Protein AF-A0AAD5P695-F1 (afdb_monomer_lite)

Foldseek 3Di:
DAAADLVVVVVCLPAAEDEEAADDDPRHPVVNCVVSNHYYYYDPPPCVVVVVVVVVVVVCCVVVVVVVVVVVVVVVD

Structure (mmCIF, N/CA/C/O backbone):
data_AF-A0AAD5P695-F1
#
_entry.id   AF-A0AAD5P695-F1
#
loop_
_atom_site.group_PDB
_atom_site.id
_atom_site.type_symbol
_atom_site.label_atom_id
_atom_site.label_alt_id
_atom_site.label_comp_id
_atom_site.label_asym_id
_atom_site.label_entity_id
_atom_site.label_seq_id
_atom_site.pdbx_PDB_ins_code
_atom_site.Cartn_x
_atom_site.Cartn_y
_atom_site.Cartn_z
_atom_site.occupancy
_atom_site.B_iso_or_equiv
_atom_site.auth_seq_id
_atom_site.auth_comp_id
_atom_site.auth_asym_id
_atom_site.auth_atom_id
_atom_site.pdbx_PDB_model_num
ATOM 1 N N . MET A 1 1 ? -9.305 5.221 -2.982 1.00 62.12 1 MET A N 1
ATOM 2 C CA . MET A 1 1 ? -9.697 4.706 -1.652 1.00 62.12 1 MET A CA 1
ATOM 3 C C . MET A 1 1 ? -10.345 5.814 -0.850 1.00 62.12 1 MET A C 1
ATOM 5 O O . MET A 1 1 ? -9.824 6.931 -0.885 1.00 62.12 1 MET A O 1
ATOM 9 N N . ALA A 1 2 ? -11.470 5.496 -0.208 1.00 82.06 2 ALA A N 1
ATOM 10 C CA . ALA A 1 2 ? -12.246 6.425 0.605 1.00 82.06 2 ALA A CA 1
ATOM 11 C C . ALA A 1 2 ? -11.447 6.897 1.826 1.00 82.06 2 ALA A C 1
ATOM 13 O O . ALA A 1 2 ? -10.592 6.169 2.338 1.00 82.06 2 ALA A O 1
ATOM 14 N N . ARG A 1 3 ? -11.707 8.130 2.254 1.00 93.31 3 ARG A N 1
ATOM 15 C CA . ARG A 1 3 ? -11.193 8.670 3.510 1.00 93.31 3 ARG A CA 1
ATOM 16 C C . ARG A 1 3 ? -12.044 8.118 4.652 1.00 93.31 3 ARG A C 1
ATOM 18 O O . ARG A 1 3 ? -13.259 8.037 4.508 1.00 93.31 3 ARG A O 1
ATOM 25 N N . VAL A 1 4 ? -11.405 7.716 5.745 1.00 96.00 4 VAL A N 1
ATOM 26 C CA . VAL A 1 4 ? -12.073 7.285 6.978 1.00 96.00 4 VAL A CA 1
ATOM 27 C C . VAL A 1 4 ? -11.833 8.372 8.015 1.00 96.00 4 VAL A C 1
ATOM 29 O O . VAL A 1 4 ? -10.958 8.255 8.868 1.00 96.00 4 VAL A O 1
ATOM 32 N N . ASP A 1 5 ? -12.532 9.487 7.848 1.00 96.44 5 ASP A N 1
ATOM 33 C CA . ASP A 1 5 ? -12.436 10.659 8.714 1.00 96.44 5 ASP A CA 1
ATOM 34 C C . ASP A 1 5 ? -13.429 10.597 9.884 1.00 96.44 5 ASP A C 1
ATOM 36 O O . ASP A 1 5 ? -14.247 9.679 9.998 1.00 96.44 5 ASP A O 1
ATOM 40 N N . THR A 1 6 ? -13.323 11.576 10.786 1.00 96.69 6 THR A N 1
ATOM 41 C CA . THR A 1 6 ? -14.167 11.671 11.982 1.00 96.69 6 THR A CA 1
ATOM 42 C C . THR A 1 6 ? -15.660 11.639 11.644 1.00 96.69 6 THR A C 1
ATOM 44 O O . THR A 1 6 ? -16.408 10.928 12.312 1.00 96.69 6 THR A O 1
ATOM 47 N N . GLU A 1 7 ? -16.095 12.338 10.591 1.00 97.06 7 GLU A N 1
ATOM 48 C CA . GLU A 1 7 ? -17.507 12.385 10.192 1.00 97.06 7 GLU A CA 1
ATOM 49 C C . GLU A 1 7 ? -18.029 10.999 9.792 1.00 97.06 7 GLU A C 1
ATOM 51 O O . GLU A 1 7 ? -19.092 10.574 10.254 1.00 97.06 7 GLU A O 1
ATOM 56 N N . LEU A 1 8 ? -17.268 10.242 8.993 1.00 96.75 8 LEU A N 1
ATOM 57 C CA . LEU A 1 8 ? -17.652 8.874 8.645 1.00 96.75 8 LEU A CA 1
ATOM 58 C C . LEU A 1 8 ? -17.713 7.968 9.883 1.00 96.75 8 LEU A C 1
ATOM 60 O O . LEU A 1 8 ? -18.655 7.191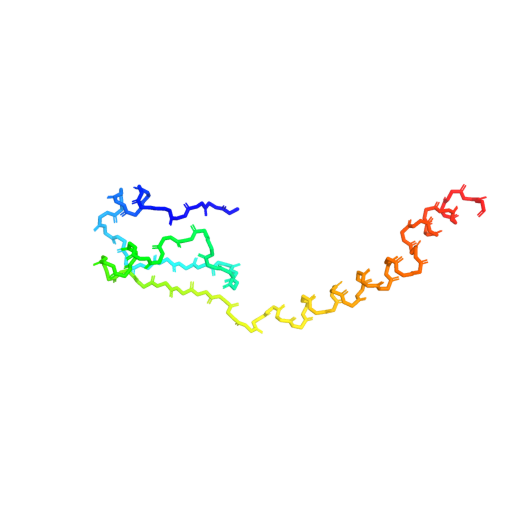 10.039 1.00 96.75 8 LEU A O 1
ATOM 64 N N . ILE A 1 9 ? -16.725 8.070 10.775 1.00 97.19 9 ILE A N 1
ATOM 65 C CA . ILE A 1 9 ? -16.663 7.274 12.010 1.00 97.19 9 ILE A CA 1
ATOM 66 C C . ILE A 1 9 ? -17.828 7.617 12.958 1.00 97.19 9 ILE A C 1
ATOM 68 O O . ILE A 1 9 ? -18.319 6.755 13.695 1.00 97.19 9 ILE A O 1
ATOM 72 N N . ASP A 1 10 ? -18.289 8.866 12.965 1.00 96.69 10 ASP A N 1
ATOM 73 C CA . ASP A 1 10 ? -19.431 9.309 13.767 1.00 96.69 10 ASP A CA 1
ATOM 74 C C . ASP A 1 10 ? -20.773 8.795 13.245 1.00 96.69 10 ASP A C 1
ATOM 76 O O . ASP A 1 10 ? -21.636 8.439 14.049 1.00 96.69 10 ASP A O 1
ATOM 80 N N . ASN A 1 11 ? -20.895 8.599 11.934 1.00 97.31 11 ASN A N 1
ATOM 81 C CA . ASN A 1 11 ? -22.088 8.028 11.308 1.00 97.31 11 ASN A CA 1
ATOM 82 C C . ASN A 1 11 ? -22.214 6.496 11.438 1.00 97.31 11 ASN A C 1
ATOM 84 O O . ASN A 1 11 ? -23.233 5.925 11.044 1.00 97.31 11 ASN A O 1
ATOM 88 N N . LEU A 1 12 ? -21.213 5.807 11.999 1.00 97.00 12 LEU A N 1
ATOM 89 C CA . LEU A 1 12 ? -21.188 4.346 12.120 1.00 97.00 12 LEU A CA 1
ATOM 90 C C . LEU A 1 12 ? -21.189 3.899 13.595 1.00 97.00 12 LEU A C 1
ATOM 92 O O . LEU A 1 12 ? -20.171 3.440 14.109 1.00 97.00 12 LEU A O 1
ATOM 96 N N . PRO A 1 13 ? -22.329 3.964 14.305 1.00 94.75 13 PRO A N 1
ATOM 97 C CA . PRO A 1 13 ? -22.378 3.749 15.757 1.00 94.75 13 PRO A CA 1
ATOM 98 C C . PRO A 1 13 ? -22.058 2.314 16.204 1.00 94.75 13 PRO A C 1
ATOM 100 O O . PRO A 1 13 ? -21.794 2.089 17.380 1.00 94.75 13 PRO A O 1
ATOM 103 N N . LYS A 1 14 ? -22.102 1.339 15.286 1.00 97.44 14 LYS A N 1
ATOM 104 C CA . LYS A 1 14 ? -21.815 -0.082 15.553 1.00 97.44 14 LYS A CA 1
ATOM 105 C C . LYS A 1 14 ? -20.488 -0.556 14.950 1.00 97.44 14 LYS A C 1
ATOM 107 O O . LYS A 1 14 ? -20.256 -1.758 14.884 1.00 97.44 14 LYS A O 1
ATOM 112 N N . VAL A 1 15 ? -19.654 0.347 14.427 1.00 97.56 15 VAL A N 1
ATOM 113 C CA . VAL A 1 15 ? -18.384 -0.062 13.816 1.00 97.56 15 VAL A CA 1
ATOM 114 C C . VAL A 1 15 ? -17.409 -0.542 14.885 1.00 97.56 15 VAL A C 1
ATOM 116 O O . VAL A 1 15 ? -17.226 0.097 15.916 1.00 97.56 15 VAL A O 1
ATOM 119 N N . GLU A 1 16 ? -16.758 -1.667 14.614 1.00 97.81 16 GLU A N 1
ATOM 120 C CA . GLU A 1 16 ? -15.776 -2.262 15.527 1.00 97.81 16 GLU A CA 1
ATOM 121 C C . GLU A 1 16 ? -14.377 -2.361 14.914 1.00 97.81 16 GLU A C 1
ATOM 123 O O . GLU A 1 16 ? -13.384 -2.513 15.630 1.00 97.81 16 GLU A O 1
ATOM 128 N N . ILE A 1 17 ? -14.281 -2.306 13.582 1.00 97.81 17 ILE A N 1
ATOM 129 C CA . ILE A 1 17 ? -13.025 -2.487 12.862 1.00 97.81 17 ILE A CA 1
ATOM 130 C C . ILE A 1 17 ? -12.985 -1.691 11.556 1.00 97.81 17 ILE A C 1
ATOM 132 O O . ILE A 1 17 ? -13.958 -1.648 10.806 1.00 97.81 17 ILE A O 1
ATOM 136 N N . VAL A 1 18 ? -11.820 -1.116 11.270 1.00 96.81 18 VAL A N 1
ATOM 137 C CA . VAL A 1 18 ? -11.430 -0.580 9.965 1.00 96.81 18 VAL A CA 1
ATOM 138 C C . VAL A 1 18 ? -10.305 -1.460 9.426 1.00 96.81 18 VAL A C 1
ATOM 140 O O . VAL A 1 18 ? -9.241 -1.556 10.035 1.00 96.81 18 VAL A O 1
ATOM 143 N N . SER A 1 19 ? -10.540 -2.115 8.288 1.00 96.00 19 SER A N 1
ATOM 144 C CA . SER A 1 19 ? -9.549 -2.962 7.619 1.00 96.00 19 SER A CA 1
ATOM 145 C C . SER A 1 19 ? -9.050 -2.291 6.345 1.00 96.00 19 SER A C 1
ATOM 147 O O . SER A 1 19 ? -9.802 -2.145 5.382 1.00 96.00 19 SER A O 1
ATOM 149 N N . SER A 1 20 ? -7.784 -1.878 6.336 1.00 94.38 20 SER A N 1
ATOM 150 C CA . SER A 1 20 ? -7.151 -1.224 5.193 1.00 94.38 20 SER A CA 1
ATOM 151 C C . SER A 1 20 ? -6.533 -2.238 4.228 1.00 94.38 20 SER A C 1
ATOM 153 O O . SER A 1 20 ? -5.733 -3.088 4.622 1.00 94.38 20 SER A O 1
ATOM 155 N N . PHE A 1 21 ? -6.840 -2.098 2.935 1.00 91.31 21 PHE A N 1
ATOM 156 C CA . PHE A 1 21 ? -6.250 -2.881 1.839 1.00 91.31 21 PHE A CA 1
ATOM 157 C C . PHE A 1 21 ? -4.875 -2.334 1.392 1.00 91.31 21 PHE A C 1
ATOM 159 O O . PHE A 1 21 ? -4.552 -2.272 0.211 1.00 91.31 21 PHE A O 1
ATOM 166 N N . ASN A 1 22 ? -4.084 -1.790 2.311 1.00 87.75 22 ASN A N 1
ATOM 167 C CA . ASN A 1 22 ? -2.741 -1.261 2.049 1.00 87.75 22 ASN A CA 1
ATOM 168 C C . ASN A 1 22 ? -1.976 -1.132 3.364 1.00 87.75 22 ASN A C 1
ATOM 170 O O . ASN A 1 22 ? -2.521 -1.403 4.432 1.00 87.75 22 ASN A O 1
ATOM 174 N N . VAL A 1 23 ? -0.703 -0.743 3.275 1.00 94.06 23 VAL A N 1
ATOM 175 C CA . VAL A 1 23 ? 0.158 -0.496 4.439 1.00 94.06 23 VAL A CA 1
ATOM 176 C C . VAL A 1 23 ? -0.095 0.890 5.041 1.00 94.06 23 VAL A C 1
ATOM 178 O O . VAL A 1 23 ? -0.131 1.016 6.263 1.00 94.06 23 VAL A O 1
ATOM 181 N N . GLY A 1 24 ? -0.297 1.912 4.203 1.00 92.75 24 GLY A N 1
ATOM 182 C CA . GLY A 1 24 ? -0.485 3.302 4.632 1.00 92.75 24 GLY A CA 1
ATOM 183 C C . GLY A 1 24 ? -1.801 3.541 5.378 1.00 92.75 24 GLY A C 1
ATOM 184 O O . GLY A 1 24 ? -2.827 2.936 5.070 1.00 92.75 24 GLY A O 1
ATOM 185 N N . LEU A 1 25 ? -1.776 4.446 6.360 1.00 95.56 25 LEU A N 1
ATOM 186 C CA . LEU A 1 25 ? -2.930 4.762 7.218 1.00 95.56 25 LEU A CA 1
ATOM 187 C C . LEU A 1 25 ? -3.299 6.248 7.215 1.00 95.56 25 LEU A C 1
ATOM 189 O O . LEU A 1 25 ? -4.195 6.654 7.946 1.00 95.56 25 LEU A O 1
ATOM 193 N N . ASP A 1 26 ? -2.681 7.053 6.348 1.00 95.62 26 ASP 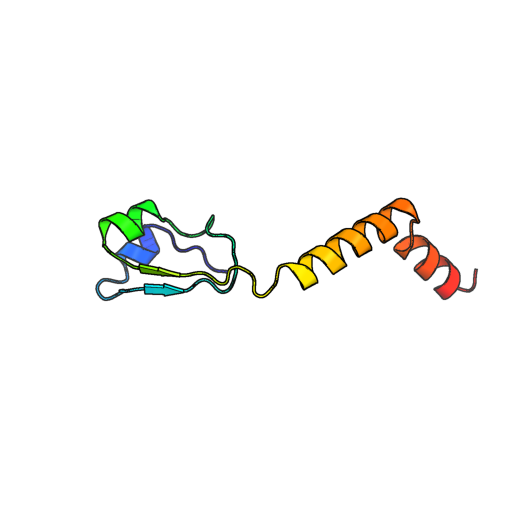A N 1
ATOM 194 C CA . ASP A 1 26 ? -2.807 8.522 6.326 1.00 95.62 26 ASP A CA 1
ATOM 195 C C . ASP A 1 26 ? -4.240 9.020 6.080 1.00 95.62 26 ASP A C 1
ATOM 197 O O . ASP A 1 26 ? -4.585 10.165 6.363 1.00 95.62 26 ASP A O 1
ATOM 201 N N . LYS A 1 27 ? -5.091 8.157 5.516 1.00 94.62 27 LYS A N 1
ATOM 202 C CA . LYS A 1 27 ? -6.498 8.454 5.218 1.00 94.62 27 LYS A CA 1
ATOM 203 C C . LYS A 1 27 ? -7.458 8.064 6.338 1.00 94.62 27 LYS A C 1
ATOM 205 O O . LYS A 1 27 ? -8.655 8.291 6.172 1.00 94.62 27 LYS A O 1
ATOM 210 N N . ILE A 1 28 ? -6.961 7.463 7.417 1.00 96.69 28 ILE A N 1
ATOM 211 C CA . ILE A 1 28 ? -7.755 7.007 8.556 1.00 96.69 28 ILE A CA 1
ATOM 212 C C . ILE A 1 28 ? -7.485 7.940 9.730 1.00 96.69 28 ILE A C 1
ATOM 214 O O . ILE A 1 28 ? -6.337 8.150 10.118 1.00 96.69 28 ILE A O 1
ATOM 218 N N . ASP A 1 29 ? -8.544 8.467 10.331 1.00 97.25 29 ASP A N 1
ATOM 219 C CA . ASP A 1 29 ? -8.459 9.199 11.588 1.00 97.25 29 ASP A CA 1
ATOM 220 C C . ASP A 1 29 ? -8.180 8.227 12.746 1.00 97.25 29 ASP A C 1
ATOM 222 O O . ASP A 1 29 ? -9.074 7.717 13.429 1.00 97.25 29 ASP A O 1
ATOM 226 N N . LEU A 1 30 ? -6.896 7.921 12.940 1.00 97.69 30 LEU A N 1
ATOM 227 C CA . LEU A 1 30 ? -6.440 6.982 13.963 1.00 97.69 30 LEU A CA 1
ATOM 228 C C . LEU A 1 30 ? -6.758 7.467 15.383 1.00 97.69 30 LEU A C 1
ATOM 230 O O . LEU A 1 30 ? -6.959 6.639 16.275 1.00 97.69 30 LEU A O 1
ATOM 234 N N . ALA A 1 31 ? -6.824 8.784 15.599 1.00 97.88 31 ALA A N 1
ATOM 235 C CA . ALA A 1 31 ? -7.174 9.355 16.894 1.00 97.88 31 ALA A CA 1
ATOM 236 C C . ALA A 1 31 ? -8.642 9.068 17.226 1.00 97.88 31 ALA A C 1
ATOM 238 O O . ALA A 1 31 ? -8.930 8.543 18.305 1.00 97.88 31 ALA A O 1
ATOM 239 N N . LYS A 1 32 ? -9.551 9.304 16.272 1.00 97.62 32 LYS A N 1
ATOM 240 C CA . LYS A 1 32 ? -10.979 9.014 16.442 1.00 97.62 32 LYS A CA 1
ATOM 241 C C . LYS A 1 32 ? -11.259 7.520 16.594 1.00 97.62 32 LYS A C 1
ATOM 243 O O . LYS A 1 32 ? -12.034 7.118 17.464 1.00 97.62 32 LYS A O 1
ATOM 248 N N . CYS A 1 33 ? -10.581 6.679 15.809 1.00 97.69 33 CYS A N 1
ATOM 249 C CA . CYS A 1 33 ? -10.661 5.225 15.966 1.00 97.69 33 CYS A CA 1
ATOM 250 C C . CYS A 1 33 ? -10.233 4.783 17.374 1.00 97.69 33 CYS A C 1
ATOM 252 O O . CYS A 1 33 ? -10.920 3.975 18.000 1.00 97.69 33 CYS A O 1
ATOM 254 N N . ARG A 1 34 ? -9.142 5.350 17.910 1.00 97.75 34 ARG A N 1
ATOM 255 C CA . ARG A 1 34 ? -8.675 5.063 19.274 1.00 97.75 34 ARG A CA 1
ATOM 256 C C . ARG A 1 34 ? -9.676 5.530 20.336 1.00 97.75 34 ARG A C 1
ATOM 258 O O . ARG A 1 34 ? -9.950 4.760 21.254 1.00 97.75 34 ARG A O 1
ATOM 265 N N . GLU A 1 35 ? -10.232 6.736 20.204 1.00 97.56 35 GLU A N 1
ATOM 266 C CA . GLU A 1 35 ? -11.255 7.285 21.114 1.00 97.56 35 GLU A CA 1
ATOM 267 C C . GLU A 1 35 ? -12.454 6.333 21.241 1.00 97.56 35 GLU A C 1
ATOM 269 O O . GLU A 1 35 ? -12.878 5.992 22.346 1.00 97.56 35 GLU A O 1
ATOM 274 N N . LYS A 1 36 ? -12.945 5.827 20.104 1.00 97.06 36 LYS A N 1
ATOM 275 C CA . LYS A 1 36 ? -14.094 4.914 20.040 1.00 97.06 36 LYS A CA 1
ATOM 276 C C . LYS A 1 36 ? -13.758 3.434 20.226 1.00 97.06 36 LYS A C 1
ATOM 278 O O . LYS A 1 36 ? -14.652 2.599 20.120 1.00 97.06 36 LYS A O 1
ATOM 283 N N . ARG A 1 37 ? -12.497 3.090 20.516 1.00 97.56 37 ARG A N 1
ATOM 284 C CA . ARG A 1 37 ? -12.015 1.698 20.653 1.00 97.56 37 ARG A CA 1
ATOM 285 C C . ARG A 1 37 ? -12.259 0.838 19.402 1.00 97.56 37 ARG A C 1
ATOM 287 O O . ARG A 1 37 ? -12.454 -0.371 19.499 1.00 97.56 37 ARG A O 1
ATOM 294 N N . ILE A 1 38 ? -12.211 1.461 18.228 1.00 98.31 38 ILE A N 1
ATOM 295 C CA . ILE A 1 38 ? -12.314 0.801 16.926 1.00 98.31 38 ILE A CA 1
ATOM 296 C C . ILE A 1 38 ? -10.938 0.235 16.568 1.00 98.31 38 ILE A C 1
ATOM 298 O O . ILE A 1 38 ? -9.932 0.950 16.588 1.00 98.31 38 ILE A O 1
ATOM 302 N N . ARG A 1 39 ? -10.877 -1.053 16.223 1.00 98.12 39 ARG A N 1
ATOM 303 C CA . ARG A 1 39 ? -9.631 -1.688 15.771 1.00 98.12 39 ARG A CA 1
ATOM 304 C C . ARG A 1 39 ? -9.267 -1.189 14.376 1.00 98.12 39 ARG A C 1
ATOM 306 O O . ARG A 1 39 ? -10.135 -1.071 13.517 1.00 98.12 39 ARG A O 1
ATOM 313 N N . VAL A 1 40 ? -7.984 -0.969 14.123 1.00 97.38 40 VAL A N 1
ATOM 314 C CA . VAL A 1 40 ? -7.475 -0.659 12.782 1.00 97.38 40 VAL A CA 1
ATOM 315 C C . VAL A 1 40 ? -6.472 -1.735 12.404 1.00 97.38 40 VAL A C 1
ATOM 317 O O . VAL A 1 40 ? -5.520 -1.968 13.145 1.00 97.38 40 VAL A O 1
ATOM 320 N N . ILE A 1 41 ? -6.705 -2.399 11.274 1.00 96.81 41 ILE A N 1
ATOM 321 C CA . ILE A 1 41 ? -5.786 -3.391 10.708 1.00 96.81 41 ILE A CA 1
ATOM 322 C C . ILE A 1 41 ? -5.400 -2.989 9.289 1.00 96.81 41 ILE A C 1
ATOM 324 O O . ILE A 1 41 ? -6.161 -2.327 8.582 1.00 96.81 41 ILE A O 1
ATOM 328 N N . ASN A 1 42 ? -4.203 -3.381 8.883 1.00 95.50 42 ASN A N 1
ATOM 329 C CA . ASN A 1 42 ? -3.635 -3.098 7.575 1.00 95.50 42 ASN A CA 1
ATOM 330 C C . ASN A 1 42 ? -2.932 -4.353 7.042 1.00 95.50 42 ASN A C 1
ATOM 332 O O . ASN A 1 42 ? -2.951 -5.398 7.694 1.00 95.50 42 ASN A O 1
ATOM 336 N N . SER A 1 43 ? -2.342 -4.267 5.851 1.00 95.06 43 SER A N 1
ATOM 337 C CA . SER A 1 43 ? -1.708 -5.418 5.188 1.00 95.06 43 SER A CA 1
ATOM 338 C C . SER A 1 43 ? -0.184 -5.243 5.096 1.00 95.06 43 SER A C 1
ATOM 340 O O . SER A 1 43 ? 0.328 -5.017 3.999 1.00 95.06 43 SER A O 1
ATOM 342 N N . PRO A 1 44 ? 0.563 -5.268 6.219 1.00 93.75 44 PRO A N 1
ATOM 343 C CA . PRO A 1 44 ? 2.013 -5.129 6.184 1.00 93.75 44 PRO A CA 1
ATOM 344 C C . PRO A 1 44 ? 2.661 -6.367 5.551 1.00 93.75 44 PRO A C 1
ATOM 346 O O . PRO A 1 44 ? 2.121 -7.469 5.624 1.00 93.75 44 PRO A O 1
ATOM 349 N N . ASN A 1 45 ? 3.848 -6.189 4.972 1.00 92.62 45 ASN A N 1
ATOM 350 C CA . ASN A 1 45 ? 4.752 -7.244 4.487 1.00 92.62 45 ASN A CA 1
ATOM 351 C C . ASN A 1 45 ? 4.292 -8.074 3.275 1.00 92.62 45 ASN A C 1
ATOM 353 O O . ASN A 1 45 ? 5.128 -8.710 2.648 1.00 92.62 45 ASN A O 1
ATOM 357 N N . VAL A 1 46 ? 3.009 -8.069 2.903 1.00 95.31 46 VAL A N 1
ATOM 358 C CA . VAL A 1 46 ? 2.498 -8.904 1.792 1.00 95.31 46 VAL A CA 1
ATOM 359 C C . VAL A 1 46 ? 2.807 -8.360 0.395 1.00 95.31 46 VAL A C 1
ATOM 361 O O . VAL A 1 46 ? 2.596 -9.060 -0.584 1.00 95.31 46 VAL A O 1
ATOM 364 N N . LEU A 1 47 ? 3.259 -7.108 0.302 1.00 93.12 47 LEU A N 1
ATOM 365 C CA . LEU A 1 47 ? 3.477 -6.385 -0.957 1.00 93.12 47 LEU A CA 1
ATOM 366 C C . LEU A 1 47 ? 4.848 -5.699 -1.028 1.00 93.12 47 LEU A C 1
ATOM 368 O O . LEU A 1 47 ? 5.096 -4.919 -1.941 1.00 93.12 47 LEU A O 1
ATOM 372 N N . THR A 1 48 ? 5.717 -5.945 -0.043 1.00 95.06 48 THR A N 1
ATOM 373 C CA . THR A 1 48 ? 7.005 -5.250 0.076 1.00 95.06 48 THR A CA 1
ATOM 374 C C . THR A 1 48 ? 7.898 -5.530 -1.127 1.00 95.06 48 THR A C 1
ATOM 376 O O . THR A 1 48 ? 8.324 -4.587 -1.782 1.00 95.06 48 THR A O 1
ATOM 379 N N . GLU A 1 49 ? 8.131 -6.805 -1.445 1.00 96.94 49 GLU A N 1
ATOM 380 C CA . GLU A 1 49 ? 9.038 -7.197 -2.532 1.00 96.94 49 GLU A CA 1
ATOM 381 C C . GLU A 1 49 ? 8.524 -6.719 -3.898 1.00 96.94 49 GLU A C 1
ATOM 383 O O . GLU A 1 49 ? 9.262 -6.083 -4.642 1.00 96.94 49 GLU A O 1
ATOM 388 N N . ASP A 1 50 ? 7.229 -6.893 -4.183 1.00 96.44 50 ASP A N 1
ATOM 389 C CA . ASP A 1 50 ? 6.624 -6.444 -5.446 1.00 96.44 50 ASP A CA 1
ATOM 390 C C . ASP A 1 50 ? 6.743 -4.921 -5.652 1.00 96.44 50 ASP A C 1
ATOM 392 O O . ASP A 1 50 ? 6.967 -4.437 -6.767 1.00 96.44 50 ASP A O 1
ATOM 396 N N . VAL A 1 51 ? 6.582 -4.136 -4.578 1.00 96.75 51 VAL A N 1
ATOM 397 C CA . VAL A 1 51 ? 6.765 -2.677 -4.633 1.00 96.75 51 VAL A CA 1
ATOM 398 C C . VAL A 1 51 ? 8.234 -2.322 -4.870 1.00 96.75 51 VAL A C 1
ATOM 400 O O . VAL A 1 51 ? 8.508 -1.419 -5.663 1.00 96.75 51 VAL A O 1
ATOM 403 N N . VAL A 1 52 ? 9.167 -3.039 -4.238 1.00 97.75 52 VAL A N 1
ATOM 404 C CA . VAL A 1 52 ? 10.615 -2.837 -4.418 1.00 97.75 52 VAL A CA 1
ATOM 405 C C . VAL A 1 52 ? 11.054 -3.181 -5.845 1.00 97.75 52 VAL A C 1
ATOM 407 O O . VAL A 1 52 ? 11.816 -2.420 -6.447 1.00 97.75 52 VAL A O 1
ATOM 410 N N . ASP A 1 53 ? 10.527 -4.252 -6.438 1.00 98.38 53 ASP A N 1
ATOM 411 C CA . ASP A 1 53 ? 10.805 -4.619 -7.832 1.00 98.38 53 ASP A CA 1
ATOM 412 C C . ASP A 1 53 ? 10.408 -3.497 -8.803 1.00 98.38 53 ASP A C 1
ATOM 414 O O . ASP A 1 53 ? 11.175 -3.116 -9.698 1.00 98.38 53 ASP A O 1
ATOM 418 N N . LEU A 1 54 ? 9.224 -2.909 -8.602 1.00 98.31 54 LEU A N 1
ATOM 419 C CA . LEU A 1 54 ? 8.763 -1.769 -9.396 1.00 98.31 54 LEU A CA 1
ATOM 420 C C . LEU A 1 54 ? 9.576 -0.499 -9.137 1.00 98.31 54 LEU A C 1
ATOM 422 O O . LEU A 1 54 ? 9.814 0.260 -10.079 1.00 98.31 54 LEU A O 1
ATOM 426 N N . GLU A 1 55 ? 10.018 -0.260 -7.904 1.00 98.44 55 GLU A N 1
ATOM 427 C CA . GLU A 1 55 ? 10.882 0.873 -7.566 1.00 98.44 55 GLU A CA 1
ATOM 428 C C . GLU A 1 55 ? 12.216 0.793 -8.320 1.00 98.44 55 GLU A C 1
ATOM 430 O O . GLU A 1 55 ? 12.593 1.736 -9.027 1.00 98.44 55 GLU A O 1
ATOM 435 N N . ILE A 1 56 ? 12.893 -0.357 -8.256 1.00 98.62 56 ILE A N 1
ATOM 436 C CA . ILE A 1 56 ? 14.143 -0.599 -8.989 1.00 98.62 56 ILE A CA 1
ATOM 437 C C . ILE A 1 56 ? 13.903 -0.488 -10.501 1.00 98.62 56 ILE A C 1
ATOM 439 O O . ILE A 1 56 ? 14.675 0.166 -11.215 1.00 98.62 56 ILE A O 1
ATOM 443 N N . GLY A 1 57 ? 12.805 -1.063 -11.000 1.00 98.50 57 GLY A N 1
ATOM 444 C CA . GLY A 1 57 ? 12.393 -0.933 -12.396 1.00 98.50 57 GLY A CA 1
ATOM 445 C C . GLY A 1 57 ? 12.222 0.528 -12.823 1.00 98.50 57 GLY A C 1
ATOM 4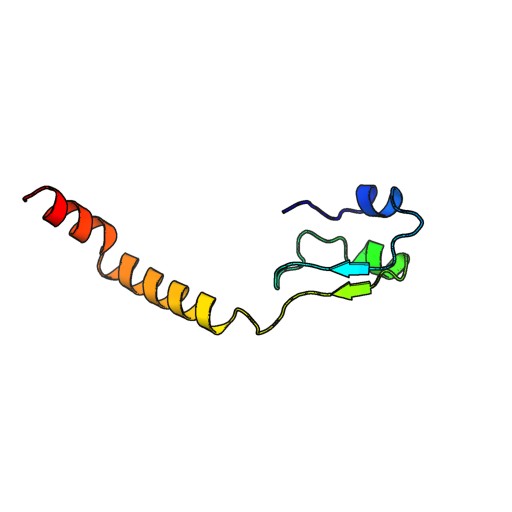46 O O . GLY A 1 57 ? 12.741 0.935 -13.867 1.00 98.50 57 GLY A O 1
ATOM 447 N N . LEU A 1 58 ? 11.564 1.349 -12.001 1.00 98.62 58 LEU A N 1
ATOM 448 C C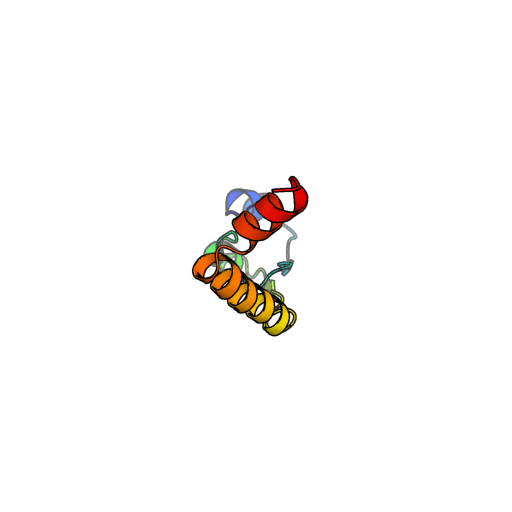A . LEU A 1 58 ? 11.351 2.772 -12.268 1.00 98.62 58 LEU A CA 1
ATOM 449 C C . LEU A 1 58 ? 12.671 3.555 -12.285 1.00 98.62 58 LEU A C 1
ATOM 451 O O . LEU A 1 58 ? 12.873 4.385 -13.178 1.00 98.62 58 LEU A O 1
ATOM 455 N N . ILE A 1 59 ? 13.593 3.258 -11.363 1.00 98.69 59 ILE A N 1
ATOM 456 C CA . ILE A 1 59 ? 14.943 3.842 -11.349 1.00 98.69 59 ILE A CA 1
ATOM 457 C C . ILE A 1 59 ? 15.646 3.578 -12.689 1.00 98.69 59 ILE A C 1
ATOM 459 O O . ILE A 1 59 ? 16.142 4.511 -13.330 1.00 98.69 59 ILE A O 1
ATOM 463 N N . LEU A 1 60 ? 15.638 2.330 -13.170 1.00 98.56 60 LEU A N 1
ATOM 464 C CA . LEU A 1 60 ? 16.245 1.967 -14.457 1.00 98.56 60 LEU A CA 1
ATOM 465 C C . LEU A 1 60 ? 15.551 2.649 -15.642 1.00 98.56 60 LEU A C 1
ATOM 467 O O . LEU A 1 60 ? 16.226 3.169 -16.538 1.00 98.56 60 LEU A O 1
ATOM 471 N N . VAL A 1 61 ? 14.214 2.688 -15.634 1.00 98.62 61 VAL A N 1
ATOM 472 C CA . VAL A 1 61 ? 13.402 3.359 -16.659 1.00 98.62 61 VAL A CA 1
ATOM 473 C C . VAL A 1 61 ? 13.800 4.823 -16.807 1.00 98.62 61 VAL A C 1
ATOM 475 O O . VAL A 1 61 ? 13.985 5.290 -17.937 1.00 98.62 61 VAL A O 1
ATOM 478 N N . VAL A 1 62 ? 13.969 5.537 -15.693 1.00 98.44 62 VAL A N 1
ATOM 479 C CA . VAL A 1 62 ? 14.357 6.952 -15.691 1.00 98.44 62 VAL A CA 1
ATOM 480 C C . VAL A 1 62 ? 15.804 7.118 -16.151 1.00 98.44 62 VAL A C 1
ATOM 482 O O . VAL A 1 62 ? 16.059 7.853 -17.110 1.00 98.44 62 VAL A O 1
ATOM 485 N N . LEU A 1 63 ? 16.748 6.402 -15.531 1.00 98.69 63 LEU A N 1
ATOM 486 C CA . LEU A 1 63 ? 18.182 6.556 -15.804 1.00 98.69 63 LEU A CA 1
ATOM 487 C C . LEU A 1 63 ? 18.557 6.208 -17.248 1.00 98.69 63 LEU A C 1
ATOM 489 O O . LEU A 1 63 ? 19.432 6.844 -17.836 1.00 98.69 63 LEU A O 1
ATOM 493 N N . ARG A 1 64 ? 17.890 5.216 -17.844 1.00 98.19 64 ARG A N 1
ATOM 494 C CA . ARG A 1 64 ? 18.164 4.759 -19.218 1.00 98.19 64 ARG A CA 1
ATOM 495 C C . ARG A 1 64 ? 17.158 5.275 -20.240 1.00 98.19 64 ARG A C 1
ATOM 497 O O . ARG A 1 64 ? 17.250 4.922 -21.414 1.00 98.19 64 ARG A O 1
ATOM 504 N N . ARG A 1 65 ? 16.218 6.127 -19.815 1.00 98.00 65 ARG A N 1
ATOM 505 C CA . ARG A 1 65 ? 15.149 6.686 -20.656 1.00 98.00 65 ARG A CA 1
ATOM 506 C C . ARG A 1 65 ? 14.369 5.593 -21.400 1.00 98.00 65 ARG A C 1
ATOM 508 O O . ARG A 1 65 ? 13.966 5.804 -22.545 1.00 98.00 65 ARG A O 1
ATOM 515 N N . LEU A 1 66 ? 14.143 4.441 -20.760 1.00 98.25 66 LEU A N 1
ATOM 516 C CA . LEU A 1 66 ? 13.629 3.233 -21.421 1.00 98.25 66 LEU A CA 1
ATOM 517 C C . LEU A 1 66 ? 12.289 3.481 -22.113 1.00 98.25 66 LEU A C 1
ATOM 519 O O . LEU A 1 66 ? 12.144 3.139 -23.279 1.00 98.25 66 LEU A O 1
ATOM 523 N N . CYS A 1 67 ? 11.354 4.180 -21.463 1.00 98.06 67 CYS A N 1
ATOM 524 C CA . CYS A 1 67 ? 10.063 4.509 -22.077 1.00 98.06 67 CYS A CA 1
ATOM 525 C C . CYS A 1 67 ? 10.192 5.387 -23.333 1.00 98.06 67 CYS A C 1
ATOM 527 O O . CYS A 1 67 ? 9.355 5.315 -24.229 1.00 98.06 67 CYS A O 1
ATOM 529 N N . LYS A 1 68 ? 11.213 6.253 -23.410 1.00 97.88 68 LYS A N 1
ATOM 530 C CA . LYS A 1 68 ? 11.473 7.062 -24.610 1.00 97.88 68 LYS A CA 1
ATOM 531 C C . LYS A 1 68 ? 12.082 6.197 -25.714 1.00 97.88 68 LYS A C 1
ATOM 533 O O . LYS A 1 68 ? 11.650 6.311 -26.857 1.00 97.88 68 LYS A O 1
ATOM 538 N N . SER A 1 69 ? 13.056 5.360 -25.368 1.00 97.75 69 SER A N 1
ATOM 539 C CA . SER A 1 69 ? 13.736 4.461 -26.305 1.00 97.75 69 SER A CA 1
ATOM 540 C C . SER A 1 69 ? 12.791 3.400 -26.881 1.00 97.75 69 SER A C 1
ATOM 542 O O . SER A 1 69 ? 12.798 3.188 -28.088 1.00 97.75 69 SER A O 1
ATOM 544 N N . ASP A 1 70 ? 11.918 2.807 -26.060 1.00 98.25 70 ASP A N 1
ATOM 545 C CA . ASP A 1 70 ? 10.872 1.873 -26.507 1.00 98.25 70 ASP A CA 1
ATOM 546 C C . ASP A 1 70 ? 9.966 2.522 -27.563 1.00 98.25 70 ASP A C 1
ATOM 548 O O . ASP A 1 70 ? 9.815 1.995 -28.666 1.00 98.25 70 ASP A O 1
ATOM 552 N N . ARG A 1 71 ? 9.449 3.729 -27.286 1.00 98.19 71 ARG A N 1
ATOM 553 C CA . ARG A 1 71 ? 8.636 4.477 -28.258 1.00 98.19 71 ARG A CA 1
ATOM 554 C C . ARG A 1 71 ? 9.395 4.819 -29.538 1.00 98.19 71 ARG A C 1
ATOM 556 O O . ARG A 1 71 ? 8.793 4.801 -30.606 1.00 98.19 71 ARG A O 1
ATOM 563 N N . TYR A 1 72 ? 10.684 5.149 -29.437 1.00 98.38 72 TYR A N 1
ATOM 564 C CA . TYR A 1 72 ? 11.520 5.465 -30.596 1.00 98.38 72 TYR A CA 1
ATOM 565 C C . TYR A 1 72 ? 11.600 4.268 -31.553 1.00 98.38 72 TYR A C 1
ATOM 567 O O . TYR A 1 72 ? 11.195 4.393 -32.708 1.00 98.38 72 TYR A O 1
ATOM 575 N N . VAL A 1 73 ? 11.984 3.094 -31.045 1.00 98.00 73 VAL A N 1
ATOM 576 C CA . VAL A 1 73 ? 12.104 1.871 -31.858 1.00 98.00 73 VAL A CA 1
ATOM 577 C C . VAL A 1 73 ? 10.743 1.427 -32.401 1.00 98.00 73 VAL A C 1
ATOM 579 O O . VAL A 1 73 ? 10.617 1.112 -33.582 1.00 98.00 73 VAL A O 1
ATOM 582 N N . ARG A 1 74 ? 9.681 1.476 -31.582 1.00 98.19 74 ARG A N 1
ATOM 583 C CA . ARG A 1 74 ? 8.312 1.154 -32.034 1.00 98.19 74 ARG A CA 1
ATOM 584 C C . ARG A 1 74 ? 7.792 2.091 -33.122 1.00 98.19 74 ARG A C 1
ATOM 586 O O . ARG A 1 74 ? 6.893 1.705 -33.860 1.00 98.19 74 ARG A O 1
ATOM 593 N N . SER A 1 75 ? 8.343 3.301 -33.232 1.00 98.12 75 SER A N 1
ATOM 594 C CA . SER A 1 75 ? 8.000 4.241 -34.305 1.00 98.12 75 SER A CA 1
ATOM 595 C C . SER A 1 75 ? 8.702 3.951 -35.639 1.00 98.12 75 SER A C 1
ATOM 597 O O . SER A 1 75 ? 8.482 4.692 -36.595 1.00 98.12 75 SER A O 1
ATOM 599 N N . GLY A 1 76 ? 9.525 2.896 -35.717 1.00 96.12 76 GLY A N 1
ATOM 600 C CA . GLY A 1 76 ? 10.260 2.513 -36.927 1.00 96.12 76 GLY A CA 1
ATOM 601 C C . GLY A 1 76 ? 11.435 3.436 -37.260 1.00 96.12 76 GLY A C 1
ATOM 602 O O . GLY A 1 76 ? 11.827 3.519 -38.421 1.00 96.12 76 GLY A O 1
ATOM 603 N N . LYS A 1 77 ? 11.953 4.160 -36.262 1.00 85.19 77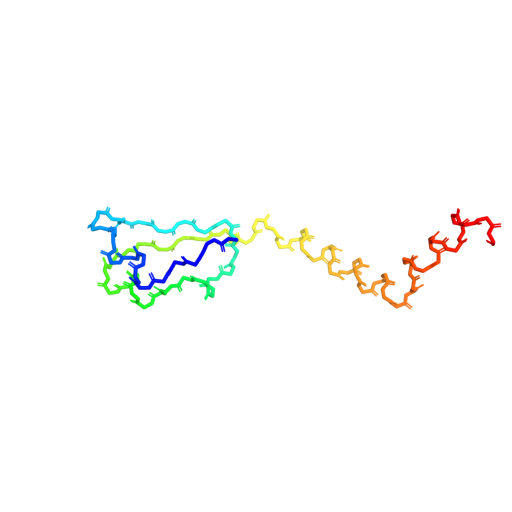 LYS A N 1
ATOM 604 C CA . LYS A 1 77 ? 13.100 5.069 -36.377 1.00 85.19 77 LYS A CA 1
ATOM 605 C C . LYS A 1 77 ? 14.349 4.471 -35.746 1.00 85.19 77 LYS A C 1
ATOM 607 O O . LYS A 1 77 ? 14.200 3.608 -34.852 1.00 85.19 77 LYS A O 1
#

InterPro domains:
  IPR006139 D-isomer specific 2-hydroxyacid dehydrogenase, catalytic domain [PF00389] (3-54)
  IPR050223 D-isomer specific 2-hydroxyacid dehydrogenase [PTHR10996] (2-77)

Sequence (77 aa):
MARVDTELIDNLPKVEIVSSFNVGLDKIDLAKCREKRIRVINSPNVLTEDVVDLEIGLILVVLR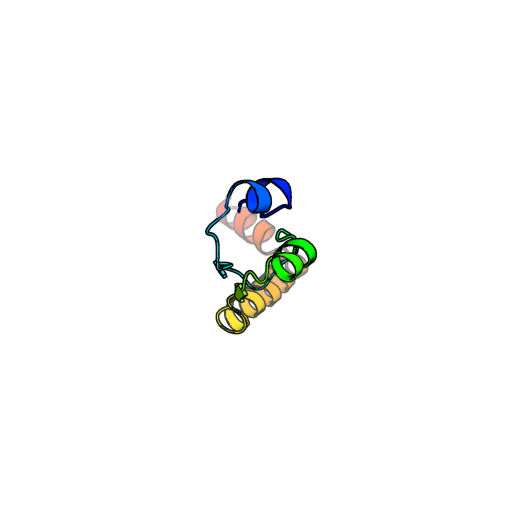RLCKSDRYVRSGK

pLDDT: mean 95.96, std 4.82, range [62.12, 98.69]

Organism: Acer negundo (NCBI:txid4023)

Radius of gyration: 20.46 Å; chains: 1; bounding box: 41×21×58 Å

Secondary structure (DSSP, 8-state):
---B-HHHHHT-TT--EEE-SSS--TTB-HHHHHHTT-EEE---SSSHHHHHHHHHHHHHHHHTTHHHHHHHHHTT-